Protein AF-A0A954B4Q4-F1 (afdb_monomer)

Nearest PDB structures (foldseek):
  7aqq-assembly1_f  TM=3.608E-01  e=3.117E+00  Arabidopsis thaliana

pLDDT: mean 84.15, std 13.6, range [45.09, 95.44]

Solvent-accessible surface area (backbone atoms only — not comparable to full-atom values): 3852 Å² total; per-residue (Å²): 136,84,82,81,79,79,80,77,71,59,64,62,69,46,50,60,48,49,51,51,52,52,50,51,51,54,51,50,55,50,37,50,53,49,35,51,54,42,47,72,69,71,48,53,72,68,57,34,50,52,51,35,52,52,46,45,54,52,49,53,49,53,61,70,75,98

Radius of gyration: 19.19 Å; Cα contacts (8 Å, |Δi|>4): 21; chains: 1; bounding box: 44×22×55 Å

Structure (mmCIF, N/CA/C/O backbone):
data_AF-A0A954B4Q4-F1
#
_entry.id   AF-A0A954B4Q4-F1
#
loop_
_atom_site.group_PDB
_atom_site.id
_atom_site.type_symbol
_atom_site.label_atom_id
_atom_site.label_alt_id
_atom_site.label_comp_id
_atom_site.label_asym_id
_atom_site.label_entity_id
_atom_site.label_seq_id
_atom_site.pdbx_PDB_ins_code
_atom_site.Cartn_x
_atom_site.Cartn_y
_atom_site.Cartn_z
_atom_site.occupancy
_atom_site.B_iso_or_equiv
_atom_site.auth_seq_id
_atom_site.auth_comp_id
_atom_site.auth_asym_id
_atom_site.auth_atom_id
_atom_site.pdbx_PDB_model_num
ATOM 1 N N . MET A 1 1 ? 33.817 14.938 -39.721 1.00 45.09 1 MET A N 1
ATOM 2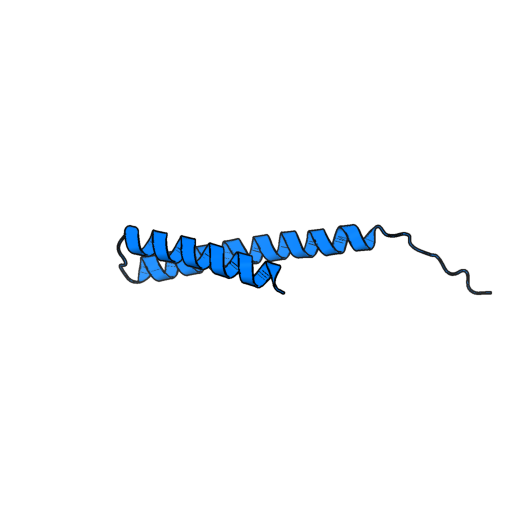 C CA . MET A 1 1 ? 33.364 13.530 -39.701 1.00 45.09 1 MET A CA 1
ATOM 3 C C . MET A 1 1 ? 33.135 13.120 -38.244 1.00 45.09 1 MET A C 1
ATOM 5 O O . MET A 1 1 ? 34.067 12.682 -37.582 1.00 45.09 1 MET A O 1
ATOM 9 N N . GLY A 1 2 ? 31.947 13.392 -37.692 1.00 52.91 2 GLY A N 1
ATOM 10 C CA . GLY A 1 2 ? 31.625 13.078 -36.294 1.00 52.91 2 GLY A CA 1
ATOM 11 C C . GLY A 1 2 ? 31.403 11.578 -36.137 1.00 52.91 2 GLY A C 1
ATOM 12 O O . GLY A 1 2 ? 30.511 11.018 -36.765 1.00 52.91 2 GLY A O 1
ATOM 13 N N . ARG A 1 3 ? 32.255 10.914 -35.355 1.00 59.25 3 ARG A N 1
ATOM 14 C CA . ARG A 1 3 ? 32.164 9.476 -35.094 1.00 59.25 3 ARG A CA 1
ATOM 15 C C . ARG A 1 3 ? 30.955 9.248 -34.177 1.00 59.25 3 ARG A C 1
ATOM 17 O O . ARG A 1 3 ? 31.024 9.558 -32.992 1.00 59.25 3 ARG A O 1
ATOM 24 N N . ILE A 1 4 ? 29.838 8.776 -34.732 1.00 62.34 4 ILE A N 1
ATOM 25 C CA . ILE A 1 4 ? 28.658 8.391 -33.950 1.00 62.34 4 ILE A CA 1
ATOM 26 C C . ILE A 1 4 ? 29.039 7.144 -33.145 1.00 62.34 4 ILE A C 1
ATOM 28 O O . ILE A 1 4 ? 29.175 6.055 -33.699 1.00 62.34 4 ILE A O 1
ATOM 32 N N . HIS A 1 5 ? 29.269 7.318 -31.843 1.00 62.66 5 HIS A N 1
ATOM 33 C CA . HIS A 1 5 ? 29.399 6.206 -30.908 1.00 62.66 5 HIS A CA 1
ATOM 34 C C . HIS A 1 5 ? 28.002 5.658 -30.628 1.00 62.66 5 HIS A C 1
ATOM 36 O O . HIS A 1 5 ? 27.227 6.232 -29.867 1.00 62.66 5 HIS A O 1
ATOM 42 N N . THR A 1 6 ? 27.668 4.544 -31.269 1.00 60.78 6 THR A N 1
ATOM 43 C CA . THR A 1 6 ? 26.487 3.756 -30.927 1.00 60.78 6 THR A CA 1
ATOM 44 C C . THR A 1 6 ? 26.764 3.034 -29.608 1.00 60.78 6 THR A C 1
ATOM 46 O O . THR A 1 6 ? 27.266 1.909 -29.601 1.00 60.78 6 THR A O 1
ATOM 49 N N . GLU A 1 7 ? 26.486 3.688 -28.475 1.00 62.69 7 GLU A N 1
ATOM 50 C CA . GLU A 1 7 ? 26.472 3.015 -27.174 1.00 62.69 7 GLU A CA 1
ATOM 51 C C . GLU A 1 7 ? 25.346 1.979 -27.163 1.00 62.69 7 GLU A C 1
ATOM 53 O O . GLU A 1 7 ? 24.151 2.269 -27.085 1.00 62.69 7 GLU A O 1
ATOM 58 N N . ARG A 1 8 ? 25.751 0.726 -27.335 1.00 57.81 8 ARG A N 1
ATOM 59 C CA . ARG A 1 8 ? 24.867 -0.406 -27.555 1.00 57.81 8 ARG A CA 1
ATOM 60 C C . ARG A 1 8 ? 24.195 -0.804 -26.237 1.00 57.81 8 ARG A C 1
ATOM 62 O O . ARG A 1 8 ? 24.786 -1.495 -25.420 1.00 57.81 8 ARG A O 1
ATOM 69 N N . HIS A 1 9 ? 22.939 -0.402 -26.059 1.00 55.22 9 HIS A N 1
ATOM 70 C CA . HIS A 1 9 ? 21.894 -1.164 -25.353 1.00 55.22 9 HIS A CA 1
ATOM 71 C C . HIS A 1 9 ? 22.135 -1.614 -23.889 1.00 55.22 9 HIS A C 1
ATOM 73 O O . HIS A 1 9 ? 21.397 -2.466 -23.398 1.00 55.22 9 HIS A O 1
ATOM 79 N N . VAL A 1 10 ? 23.081 -1.033 -23.142 1.00 57.28 10 VAL A N 1
ATOM 80 C CA . VAL A 1 10 ? 23.174 -1.243 -21.676 1.00 57.28 10 VAL A CA 1
ATOM 81 C C . VAL A 1 10 ? 22.158 -0.363 -20.935 1.00 57.28 10 VAL A C 1
ATOM 83 O O . VAL A 1 10 ? 21.529 -0.816 -19.981 1.00 57.28 10 VAL A O 1
ATOM 86 N N . ALA A 1 11 ? 21.897 0.849 -21.436 1.00 59.03 11 ALA A N 1
ATOM 87 C CA . ALA A 1 11 ? 20.940 1.797 -20.859 1.00 59.03 11 ALA A CA 1
ATOM 88 C C . A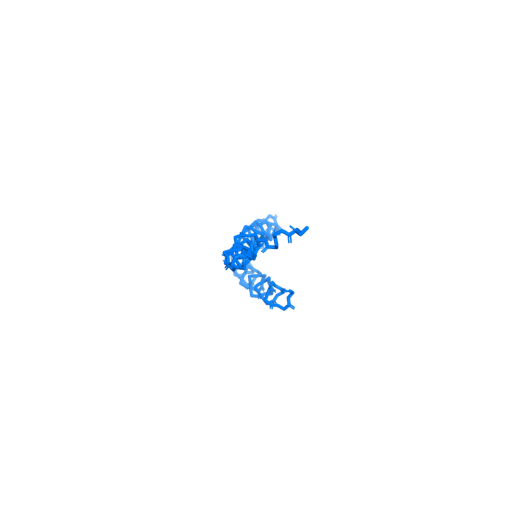LA A 1 11 ? 19.503 1.244 -20.743 1.00 59.03 11 ALA A C 1
ATOM 90 O O . ALA A 1 11 ? 18.816 1.505 -19.757 1.00 59.03 11 ALA A O 1
ATOM 91 N N . ALA A 1 12 ? 19.061 0.408 -21.691 1.00 60.00 12 ALA A N 1
ATOM 92 C CA . ALA A 1 12 ? 17.729 -0.204 -21.654 1.00 60.00 12 ALA A CA 1
ATOM 93 C C . ALA A 1 12 ? 17.554 -1.167 -20.460 1.00 60.00 12 ALA A C 1
ATOM 95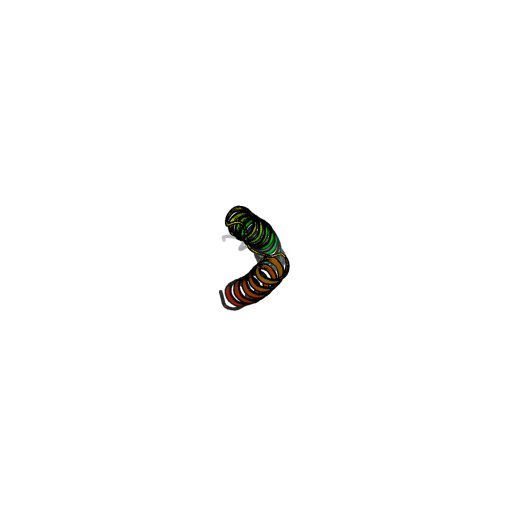 O O . ALA A 1 12 ? 16.520 -1.144 -19.793 1.00 60.00 12 ALA A O 1
ATOM 96 N N . ARG A 1 13 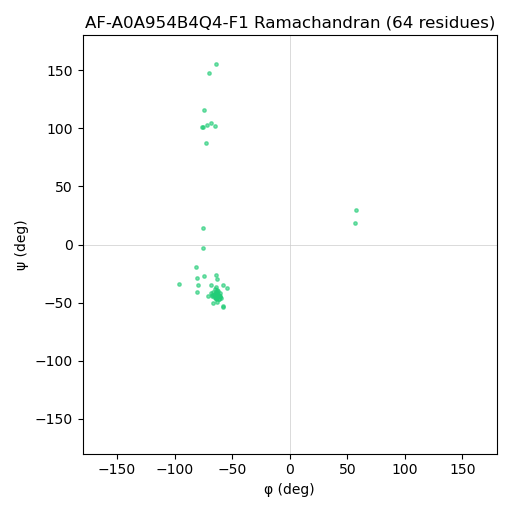? 18.599 -1.940 -20.113 1.00 65.81 13 ARG A N 1
ATOM 97 C CA . ARG A 1 13 ? 18.618 -2.797 -18.908 1.00 65.81 13 ARG A CA 1
ATOM 98 C C . ARG A 1 13 ? 18.827 -2.011 -17.608 1.00 65.81 13 ARG A C 1
ATOM 100 O O . ARG A 1 13 ? 18.816 -2.595 -16.530 1.00 65.81 13 ARG A O 1
ATOM 107 N N . ILE A 1 14 ? 19.031 -0.703 -17.670 1.00 76.50 14 ILE A N 1
ATOM 108 C CA . ILE A 1 14 ? 19.057 0.158 -16.483 1.00 76.50 14 ILE A CA 1
ATOM 109 C C . ILE A 1 14 ? 17.675 0.800 -16.298 1.00 76.50 14 ILE A C 1
ATOM 111 O O . ILE A 1 14 ? 17.209 0.917 -15.168 1.00 76.50 14 ILE A O 1
ATOM 115 N N . GLY A 1 15 ? 16.970 1.114 -17.392 1.00 81.50 15 GLY A N 1
ATOM 116 C CA . GLY A 1 15 ? 15.604 1.653 -17.372 1.00 81.50 15 GLY A CA 1
ATOM 117 C C . GLY A 1 15 ? 14.590 0.746 -16.664 1.00 81.50 15 GLY A C 1
ATOM 118 O O . GLY A 1 15 ? 13.953 1.180 -15.708 1.00 81.50 15 GLY A O 1
ATOM 119 N N . TRP A 1 16 ? 14.504 -0.532 -17.053 1.00 83.06 16 TRP A N 1
ATOM 120 C CA . TRP A 1 16 ? 13.586 -1.506 -16.428 1.00 83.06 16 TRP A CA 1
ATOM 121 C C . TRP A 1 16 ? 13.889 -1.775 -14.938 1.00 83.06 16 TRP A C 1
ATOM 123 O O . TRP A 1 16 ? 12.993 -2.040 -14.145 1.00 83.06 16 TRP A O 1
ATOM 133 N N . LEU A 1 17 ? 15.159 -1.652 -14.540 1.00 85.62 17 LEU A N 1
ATOM 134 C CA . LEU A 1 17 ? 15.658 -1.936 -13.202 1.00 85.62 17 LEU A CA 1
ATOM 135 C C . LEU A 1 17 ? 15.364 -0.738 -12.311 1.00 85.62 17 LEU A C 1
ATOM 137 O O . LEU A 1 17 ? 14.918 -0.910 -11.185 1.00 85.62 17 LEU A O 1
ATOM 141 N N . ARG A 1 18 ? 15.548 0.478 -12.837 1.00 86.44 18 ARG A N 1
ATOM 142 C CA . ARG A 1 18 ? 15.095 1.700 -12.175 1.00 86.44 18 ARG A CA 1
ATOM 143 C C . ARG A 1 18 ? 13.588 1.687 -11.955 1.00 86.44 18 ARG A C 1
ATOM 145 O O . ARG A 1 18 ? 13.172 1.992 -10.847 1.00 86.44 18 ARG A O 1
ATOM 152 N N . ALA A 1 19 ? 12.795 1.312 -12.959 1.00 87.25 19 ALA A N 1
ATOM 153 C CA . ALA A 1 19 ? 11.343 1.204 -12.814 1.00 87.25 19 ALA A CA 1
ATOM 154 C C . ALA A 1 19 ? 10.955 0.166 -11.746 1.00 87.25 19 ALA A C 1
ATOM 156 O O . ALA A 1 19 ? 10.156 0.467 -10.867 1.00 87.25 19 ALA A O 1
ATOM 157 N N . ALA A 1 20 ? 11.591 -1.010 -11.750 1.00 86.69 20 ALA A N 1
ATOM 158 C CA . ALA A 1 20 ? 11.338 -2.049 -10.753 1.00 86.69 20 ALA A CA 1
ATOM 159 C C . ALA A 1 20 ? 11.737 -1.628 -9.326 1.00 86.69 20 ALA A C 1
ATOM 161 O O . ALA A 1 20 ? 10.991 -1.875 -8.384 1.00 86.69 20 ALA A O 1
ATOM 162 N N . VAL A 1 21 ? 12.895 -0.983 -9.150 1.00 89.88 21 VAL A N 1
ATOM 163 C CA . VAL A 1 21 ? 13.386 -0.549 -7.830 1.00 89.88 21 VAL A CA 1
ATOM 164 C C . VAL A 1 21 ? 12.569 0.619 -7.284 1.00 89.88 21 VAL A C 1
ATOM 166 O O . VAL A 1 21 ? 12.201 0.595 -6.113 1.00 89.88 21 VAL A O 1
ATOM 169 N N . LEU A 1 22 ? 12.259 1.619 -8.115 1.00 87.94 22 LEU A N 1
ATOM 170 C CA . LEU A 1 22 ? 11.406 2.743 -7.718 1.00 87.94 22 LEU A CA 1
ATOM 171 C C . LEU A 1 22 ? 9.984 2.260 -7.413 1.00 87.94 22 LEU A C 1
ATOM 173 O O . LEU A 1 22 ? 9.445 2.600 -6.368 1.00 87.94 22 LEU A O 1
ATOM 177 N N . GLY A 1 23 ? 9.427 1.375 -8.244 1.00 88.69 23 GLY A N 1
ATOM 178 C CA . GLY A 1 23 ? 8.123 0.763 -7.988 1.00 88.69 23 GLY A CA 1
ATOM 179 C C . GLY A 1 23 ? 8.095 -0.054 -6.693 1.00 88.69 23 GLY A C 1
ATOM 180 O O . GLY A 1 23 ? 7.168 0.078 -5.900 1.00 88.69 23 GLY A O 1
ATOM 181 N N . ALA A 1 24 ? 9.133 -0.850 -6.417 1.00 90.50 24 ALA A N 1
ATOM 182 C CA . ALA A 1 24 ? 9.232 -1.594 -5.161 1.00 90.50 24 ALA A CA 1
ATOM 183 C C . ALA A 1 24 ? 9.345 -0.664 -3.942 1.00 90.50 24 ALA A C 1
ATOM 185 O O . ALA A 1 24 ? 8.673 -0.888 -2.935 1.00 90.50 24 ALA A O 1
ATOM 186 N N . ASN A 1 25 ? 10.161 0.390 -4.037 1.00 92.44 25 ASN A N 1
ATOM 187 C CA . ASN A 1 25 ? 10.296 1.404 -2.993 1.00 92.44 25 ASN A CA 1
ATOM 188 C C . ASN A 1 25 ? 8.947 2.064 -2.686 1.00 92.44 25 ASN A C 1
ATOM 190 O O . ASN A 1 25 ? 8.489 2.063 -1.542 1.00 92.44 25 ASN A O 1
ATOM 194 N N . ASP A 1 26 ? 8.291 2.572 -3.723 1.00 88.94 26 ASP A N 1
ATOM 195 C CA . ASP A 1 26 ? 7.044 3.311 -3.581 1.00 88.94 26 ASP A CA 1
ATOM 196 C C . ASP A 1 26 ? 5.913 2.382 -3.122 1.00 88.94 26 ASP A C 1
ATOM 198 O O . ASP A 1 26 ? 5.089 2.768 -2.291 1.00 88.94 26 ASP A O 1
ATOM 202 N N . GLY A 1 27 ? 5.910 1.125 -3.575 1.00 88.62 27 GLY A N 1
ATOM 203 C CA . GLY A 1 27 ? 4.929 0.114 -3.188 1.00 88.62 27 GLY A CA 1
ATOM 204 C C . GLY A 1 27 ? 5.014 -0.263 -1.708 1.00 88.62 27 GLY A C 1
ATOM 205 O O . GLY A 1 27 ? 3.984 -0.327 -1.032 1.00 88.62 27 GLY A O 1
ATOM 206 N N . ILE A 1 28 ? 6.225 -0.458 -1.172 1.00 91.62 28 ILE A N 1
ATOM 207 C CA . ILE A 1 28 ? 6.426 -0.788 0.249 1.00 91.62 28 ILE A CA 1
ATOM 208 C C . ILE A 1 28 ? 6.022 0.389 1.135 1.00 91.62 28 ILE A C 1
ATOM 210 O O . ILE A 1 28 ? 5.243 0.210 2.072 1.00 91.62 28 ILE A O 1
ATOM 214 N N . VAL A 1 29 ? 6.516 1.594 0.832 1.00 93.06 29 VAL A N 1
ATOM 215 C CA . VAL A 1 29 ? 6.237 2.789 1.641 1.00 93.06 29 VAL A CA 1
ATOM 216 C C . VAL A 1 29 ? 4.743 3.103 1.645 1.00 93.06 29 VAL A C 1
ATOM 218 O O . VAL A 1 29 ? 4.172 3.361 2.707 1.00 93.06 29 VAL A O 1
ATOM 221 N N . SER A 1 30 ? 4.085 3.018 0.488 1.00 91.00 30 SER A N 1
ATOM 222 C CA . SER A 1 30 ? 2.654 3.315 0.365 1.00 91.00 30 SER A CA 1
ATOM 223 C C . SER A 1 30 ? 1.791 2.284 1.093 1.00 91.00 30 SER A C 1
ATOM 225 O O . SER A 1 30 ? 0.880 2.656 1.831 1.00 91.00 30 SER A O 1
ATOM 227 N N . THR A 1 31 ? 2.104 0.989 0.956 1.00 92.88 31 THR A N 1
ATOM 228 C CA . THR A 1 31 ? 1.346 -0.085 1.622 1.00 92.88 31 THR A CA 1
ATOM 229 C C . THR A 1 31 ? 1.541 -0.047 3.137 1.00 92.88 31 THR A C 1
ATOM 231 O O . THR A 1 31 ? 0.574 -0.178 3.885 1.00 92.88 31 THR A O 1
ATOM 234 N N . ALA A 1 32 ? 2.769 0.193 3.608 1.00 93.56 32 ALA A N 1
ATOM 235 C CA . ALA A 1 32 ? 3.053 0.323 5.034 1.00 93.56 32 ALA A CA 1
ATOM 236 C C . ALA A 1 32 ? 2.340 1.541 5.638 1.00 93.56 32 ALA A C 1
ATOM 238 O O . ALA A 1 32 ? 1.688 1.413 6.670 1.00 93.56 32 ALA A O 1
ATOM 239 N N . SER A 1 33 ? 2.395 2.697 4.968 1.00 94.25 33 SER A N 1
ATOM 240 C CA . SER A 1 33 ? 1.714 3.920 5.417 1.00 94.25 33 SER A CA 1
ATOM 241 C C . SER A 1 33 ? 0.195 3.742 5.470 1.00 94.25 33 SER A C 1
ATOM 243 O O . SER A 1 33 ? -0.440 4.171 6.432 1.00 94.25 33 SER A O 1
ATOM 245 N N . LEU A 1 34 ? -0.387 3.055 4.481 1.00 94.25 34 LEU A N 1
ATOM 246 C CA . LEU A 1 34 ? -1.809 2.714 4.463 1.00 94.25 34 LEU A CA 1
ATOM 247 C C . LEU A 1 34 ? -2.179 1.789 5.627 1.00 94.25 34 LEU A C 1
ATOM 249 O O . LEU A 1 34 ? -3.123 2.081 6.356 1.00 94.25 34 LEU A O 1
ATOM 253 N N . ILE A 1 35 ? -1.428 0.704 5.838 1.00 94.12 35 ILE A N 1
ATOM 254 C CA . ILE A 1 35 ? -1.672 -0.242 6.938 1.00 94.12 35 ILE A CA 1
ATOM 255 C C . ILE A 1 35 ? -1.563 0.465 8.292 1.00 94.12 35 ILE A C 1
ATOM 257 O O . ILE A 1 35 ? -2.429 0.276 9.143 1.00 94.12 35 ILE A O 1
ATOM 261 N N . ILE A 1 36 ? -0.543 1.308 8.480 1.00 94.56 36 IL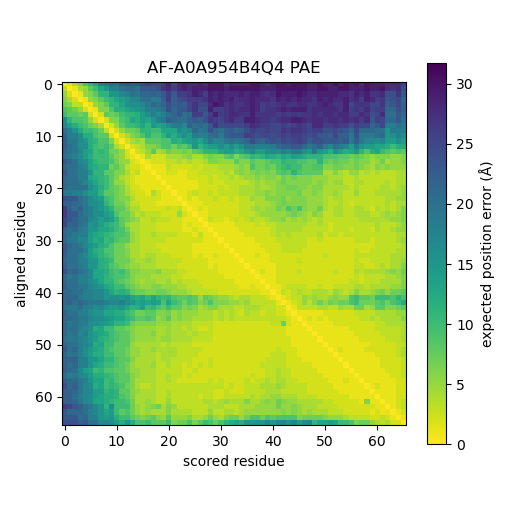E A N 1
ATOM 262 C CA . ILE A 1 36 ? -0.361 2.106 9.698 1.00 94.56 36 ILE A CA 1
ATOM 263 C C . ILE A 1 36 ? -1.544 3.061 9.897 1.00 94.56 36 ILE A C 1
ATOM 265 O O . ILE A 1 36 ? -2.072 3.139 11.002 1.00 94.56 36 ILE A O 1
ATOM 269 N N . GLY A 1 37 ? -2.001 3.747 8.846 1.00 94.81 37 GLY A N 1
ATOM 270 C CA . GLY A 1 37 ? -3.153 4.650 8.916 1.00 94.81 37 GLY A CA 1
ATOM 271 C C . GLY A 1 37 ? -4.456 3.933 9.276 1.00 94.81 37 GLY A C 1
ATOM 272 O O . GLY A 1 37 ? -5.202 4.393 10.139 1.00 94.81 37 GLY A O 1
ATOM 273 N N . VAL A 1 38 ? -4.707 2.768 8.675 1.00 93.81 38 VAL A N 1
ATOM 274 C CA . VAL A 1 38 ? -5.883 1.938 8.985 1.00 93.81 38 VAL A CA 1
ATOM 275 C C . VAL A 1 38 ? -5.796 1.383 10.409 1.00 93.81 38 VAL A C 1
ATOM 277 O O . VAL A 1 38 ? -6.789 1.396 11.133 1.00 93.81 38 VAL A O 1
ATOM 280 N N . ALA A 1 39 ? -4.613 0.953 10.852 1.00 92.50 39 ALA A N 1
ATOM 281 C CA . ALA A 1 39 ? -4.397 0.497 12.223 1.00 92.50 39 ALA A CA 1
ATOM 282 C C . ALA A 1 39 ? -4.599 1.627 13.250 1.00 92.50 39 ALA A C 1
ATOM 284 O O . ALA A 1 39 ? -5.235 1.414 14.281 1.00 92.50 39 ALA A O 1
ATOM 285 N N . ALA A 1 40 ? -4.125 2.840 12.951 1.00 93.75 40 ALA A N 1
ATOM 286 C CA . ALA A 1 40 ? -4.314 4.019 13.795 1.00 93.75 40 ALA A CA 1
ATOM 287 C C . ALA A 1 40 ? -5.793 4.425 13.930 1.00 93.75 40 ALA A C 1
ATOM 289 O O . ALA A 1 40 ? -6.191 4.969 14.957 1.00 93.75 40 ALA A O 1
ATOM 290 N N . ALA A 1 41 ? -6.633 4.097 12.943 1.00 93.00 41 ALA A N 1
ATOM 291 C CA . ALA A 1 41 ? -8.079 4.317 12.987 1.00 93.00 41 ALA A CA 1
ATOM 292 C C . ALA A 1 41 ? -8.840 3.315 13.887 1.00 93.00 41 ALA A C 1
ATOM 294 O O . ALA A 1 41 ? -10.063 3.224 13.804 1.00 93.00 41 ALA A O 1
ATOM 295 N N . SER A 1 42 ? -8.145 2.563 14.752 1.00 86.62 42 SER A N 1
ATOM 296 C CA . SER A 1 42 ? -8.723 1.515 15.616 1.00 86.62 42 SER A CA 1
ATOM 297 C C . SER A 1 42 ? -9.457 0.411 14.840 1.00 86.62 42 SER A C 1
ATOM 299 O O . SER A 1 42 ? -10.409 -0.191 15.337 1.00 86.62 42 SER A O 1
ATOM 301 N N . ALA A 1 43 ? -9.031 0.143 13.603 1.00 88.19 43 ALA A N 1
ATOM 302 C CA . ALA A 1 43 ? -9.627 -0.890 12.772 1.00 88.19 43 ALA A CA 1
ATOM 303 C C . ALA A 1 43 ? -9.293 -2.296 13.302 1.00 88.19 43 ALA A C 1
ATOM 305 O O . ALA A 1 43 ? -8.208 -2.556 13.821 1.00 88.19 43 ALA A O 1
ATOM 306 N N . THR A 1 44 ? -10.217 -3.241 13.126 1.00 93.12 44 THR A N 1
ATOM 307 C CA . THR A 1 44 ? -9.968 -4.653 13.457 1.00 93.12 44 THR A CA 1
ATOM 308 C C . THR A 1 44 ? -8.854 -5.248 12.586 1.00 93.12 44 THR A C 1
ATOM 310 O O . THR A 1 44 ? -8.639 -4.822 11.446 1.00 93.12 44 THR A O 1
ATOM 313 N N . THR A 1 45 ? -8.182 -6.296 13.068 1.00 91.75 45 THR A N 1
ATOM 314 C CA . THR A 1 45 ? -7.131 -7.000 12.308 1.00 91.75 45 THR A CA 1
ATOM 315 C C . THR A 1 45 ? -7.620 -7.481 10.939 1.00 91.75 45 THR A C 1
ATOM 317 O O . THR A 1 45 ? -6.891 -7.375 9.956 1.00 91.75 45 THR A O 1
ATOM 320 N N . GLY A 1 46 ? -8.875 -7.939 10.846 1.00 93.88 46 GLY A N 1
ATOM 321 C CA . GLY A 1 46 ? -9.486 -8.340 9.577 1.00 93.88 46 GLY A CA 1
ATOM 322 C C . GLY A 1 46 ? -9.577 -7.185 8.576 1.00 93.88 46 GLY A C 1
ATOM 323 O O . GLY A 1 46 ? -9.159 -7.331 7.431 1.00 93.88 46 GLY A O 1
ATOM 324 N N . SER A 1 47 ? -10.040 -6.010 9.012 1.00 92.12 47 SER A N 1
ATOM 325 C CA . SER A 1 47 ? -10.088 -4.814 8.156 1.00 92.12 47 SER A CA 1
ATOM 326 C C . SER A 1 47 ? -8.704 -4.322 7.727 1.00 92.12 47 SER A C 1
ATOM 328 O O . SER A 1 47 ? -8.547 -3.90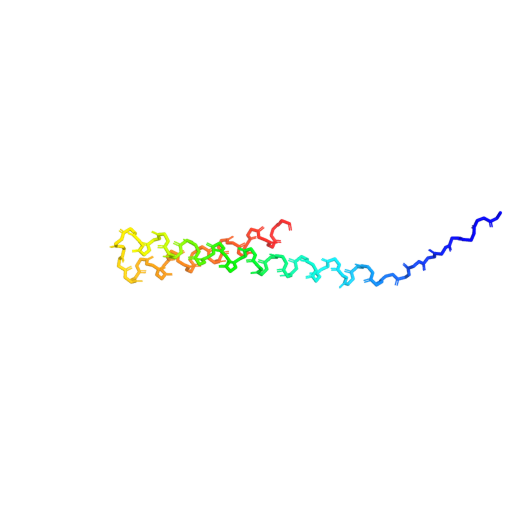3 6.584 1.00 92.12 47 SER A O 1
ATOM 330 N N . ILE A 1 48 ? -7.694 -4.420 8.599 1.00 94.19 48 ILE A N 1
ATOM 331 C CA . ILE A 1 48 ? -6.310 -4.056 8.259 1.00 94.19 48 ILE A CA 1
ATOM 332 C C . ILE A 1 48 ? -5.772 -4.975 7.155 1.00 94.19 48 ILE A C 1
ATOM 334 O O . ILE A 1 48 ? -5.189 -4.492 6.186 1.00 94.19 48 ILE A O 1
ATOM 338 N N . LEU A 1 49 ? -6.003 -6.288 7.265 1.00 94.88 49 LEU A N 1
ATOM 339 C CA . LEU A 1 49 ? -5.572 -7.262 6.257 1.00 94.88 49 LEU A CA 1
ATOM 340 C C . LEU A 1 49 ? -6.261 -7.037 4.911 1.00 94.88 49 LEU A C 1
ATOM 342 O O . LEU A 1 49 ? -5.592 -7.017 3.881 1.00 94.88 49 LEU A O 1
ATOM 346 N N . VAL A 1 50 ? -7.579 -6.826 4.914 1.00 95.44 50 VAL A N 1
ATOM 347 C CA . VAL A 1 50 ? -8.335 -6.554 3.683 1.00 95.44 50 VAL A CA 1
ATOM 348 C C . VAL A 1 50 ? -7.840 -5.269 3.020 1.00 95.44 50 VAL A C 1
ATOM 350 O O . VAL A 1 50 ? -7.561 -5.278 1.823 1.00 95.44 50 VAL A O 1
ATOM 353 N N . ALA A 1 51 ? -7.670 -4.185 3.783 1.00 93.75 51 ALA A N 1
ATOM 354 C CA . ALA A 1 51 ? -7.183 -2.913 3.257 1.00 93.75 51 ALA A CA 1
ATOM 355 C C . ALA A 1 51 ? -5.743 -3.015 2.725 1.00 93.75 51 ALA A C 1
ATOM 357 O O . ALA A 1 51 ? -5.449 -2.498 1.649 1.00 93.75 51 ALA A O 1
ATOM 358 N N . GLY A 1 52 ? -4.862 -3.723 3.438 1.00 93.94 52 GLY A N 1
ATOM 359 C CA . GLY A 1 52 ? -3.480 -3.948 3.019 1.00 93.94 52 GLY A CA 1
ATOM 360 C C . GLY A 1 52 ? -3.377 -4.762 1.727 1.00 93.94 52 GLY A C 1
ATOM 361 O O . GLY A 1 52 ? -2.670 -4.358 0.807 1.00 93.94 52 GLY A O 1
ATOM 362 N N . VAL A 1 53 ? -4.116 -5.873 1.618 1.00 95.25 53 VAL A N 1
ATOM 363 C CA . VAL A 1 53 ? -4.120 -6.713 0.405 1.00 95.25 53 VAL A CA 1
ATOM 364 C C . VAL A 1 53 ? -4.753 -5.973 -0.773 1.00 95.25 53 VAL A C 1
ATOM 366 O O . VAL A 1 53 ? -4.189 -5.978 -1.865 1.00 95.25 53 VAL A O 1
ATOM 369 N N . ALA A 1 54 ? -5.883 -5.292 -0.561 1.00 95.00 54 ALA A N 1
ATOM 370 C CA . ALA A 1 54 ? -6.525 -4.494 -1.603 1.00 95.00 54 ALA A CA 1
ATOM 371 C C . ALA A 1 54 ? -5.607 -3.364 -2.099 1.00 95.00 54 ALA A C 1
ATOM 373 O O . ALA A 1 54 ? -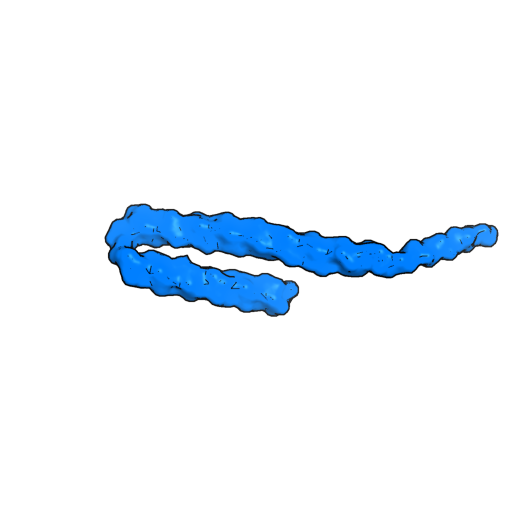5.462 -3.181 -3.307 1.00 95.00 54 ALA A O 1
ATOM 374 N N . GLY A 1 55 ? -4.944 -2.651 -1.181 1.00 93.00 55 GLY A N 1
ATOM 375 C CA . GLY A 1 55 ? -3.987 -1.593 -1.504 1.00 93.00 55 GLY A CA 1
ATOM 376 C C . GLY A 1 55 ? -2.764 -2.106 -2.264 1.00 93.00 55 GLY A C 1
ATOM 377 O O . GLY A 1 55 ? -2.355 -1.487 -3.243 1.00 93.00 55 GLY A O 1
ATOM 378 N N . LEU A 1 56 ? -2.226 -3.267 -1.878 1.00 93.25 56 LEU A N 1
ATOM 379 C CA . LEU A 1 56 ? -1.103 -3.900 -2.572 1.00 93.25 56 LEU A CA 1
ATOM 380 C C . LEU A 1 56 ? -1.473 -4.297 -4.006 1.00 93.25 56 LEU A C 1
ATOM 382 O O . LEU A 1 56 ? -0.723 -4.006 -4.935 1.00 93.25 56 LEU A O 1
ATOM 386 N N . VAL A 1 57 ? -2.636 -4.927 -4.202 1.00 94.31 57 VAL A N 1
ATOM 387 C CA . VAL A 1 57 ? -3.105 -5.336 -5.536 1.00 94.31 57 VAL A CA 1
ATOM 388 C C . VAL A 1 57 ? -3.391 -4.116 -6.413 1.00 94.31 57 VAL A C 1
ATOM 390 O O . VAL A 1 57 ? -2.956 -4.076 -7.564 1.00 94.31 57 VAL A O 1
ATOM 393 N N . ALA A 1 58 ? -4.073 -3.102 -5.873 1.0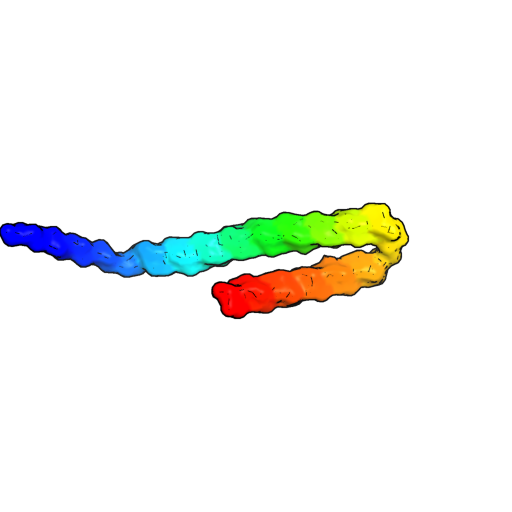0 92.50 58 ALA A N 1
ATOM 394 C CA . ALA A 1 58 ? -4.352 -1.862 -6.592 1.00 92.50 58 ALA A CA 1
ATOM 395 C C . ALA A 1 58 ? -3.060 -1.117 -6.975 1.00 92.50 58 ALA A C 1
ATOM 397 O O . ALA A 1 58 ? -2.921 -0.673 -8.115 1.00 92.50 58 ALA A O 1
ATOM 398 N N . GLY A 1 59 ? -2.093 -1.032 -6.055 1.00 90.38 59 GLY A N 1
ATOM 399 C CA . GLY A 1 59 ? -0.795 -0.402 -6.294 1.00 90.38 59 GLY A CA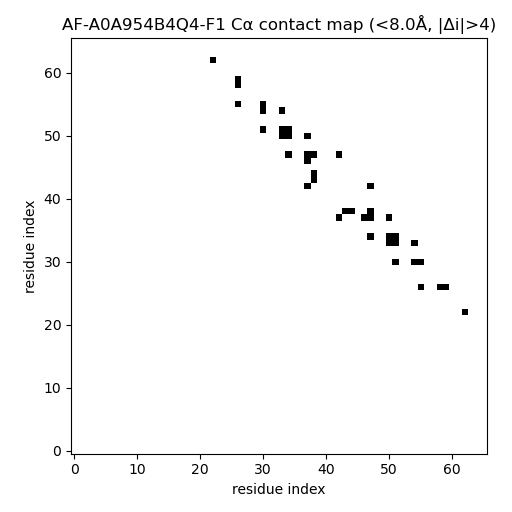 1
ATOM 400 C C . GLY A 1 59 ? 0.023 -1.128 -7.361 1.00 90.38 59 GLY A C 1
ATOM 401 O O . GLY A 1 59 ? 0.514 -0.493 -8.293 1.00 90.38 59 GLY A O 1
ATOM 402 N N . ALA A 1 60 ? 0.099 -2.460 -7.287 1.00 91.00 60 ALA A N 1
ATOM 403 C CA . ALA A 1 60 ? 0.786 -3.271 -8.290 1.00 91.00 60 ALA A CA 1
ATOM 404 C C . ALA A 1 60 ? 0.161 -3.114 -9.687 1.00 91.00 60 ALA A C 1
ATOM 406 O O . ALA A 1 60 ? 0.885 -2.963 -10.670 1.00 91.00 60 ALA A O 1
ATOM 407 N N . MET A 1 61 ? -1.174 -3.091 -9.779 1.00 92.69 61 MET A N 1
ATOM 408 C CA . MET A 1 61 ? -1.874 -2.862 -11.048 1.00 92.69 61 MET A CA 1
ATOM 409 C C . MET A 1 61 ? -1.621 -1.460 -11.608 1.00 92.69 61 MET A C 1
ATOM 411 O O . MET A 1 61 ? -1.358 -1.327 -12.800 1.00 92.69 61 MET A O 1
ATOM 415 N N . SER A 1 62 ? -1.635 -0.421 -10.768 1.00 89.06 62 SER A N 1
ATOM 416 C CA . SER A 1 62 ? -1.340 0.948 -11.209 1.00 89.06 62 SER A CA 1
ATOM 417 C C . SER A 1 62 ? 0.088 1.100 -11.737 1.00 89.06 62 SER A C 1
ATOM 419 O O . SER A 1 62 ? 0.291 1.818 -12.710 1.00 89.06 62 SER A O 1
ATOM 421 N N . MET A 1 63 ? 1.070 0.443 -11.113 1.00 89.06 63 MET A N 1
ATOM 422 C CA . MET A 1 63 ? 2.473 0.491 -11.548 1.00 89.06 63 MET A CA 1
ATOM 423 C C . MET A 1 63 ? 2.733 -0.331 -12.811 1.00 89.06 63 MET A C 1
ATOM 425 O O . MET A 1 63 ? 3.660 -0.026 -13.549 1.00 89.06 63 MET A O 1
ATOM 429 N N . ALA A 1 64 ? 1.937 -1.376 -13.055 1.00 83.88 64 ALA A N 1
ATOM 430 C CA . ALA A 1 64 ? 2.022 -2.178 -14.273 1.00 83.88 64 ALA A CA 1
ATOM 431 C C . ALA A 1 64 ? 1.304 -1.528 -15.468 1.00 83.88 64 ALA A C 1
ATOM 433 O O . ALA A 1 64 ? 1.675 -1.780 -16.612 1.00 83.88 64 ALA A O 1
ATOM 434 N N . ALA A 1 65 ? 0.259 -0.737 -15.209 1.00 84.31 65 ALA A N 1
ATOM 435 C CA . ALA A 1 65 ? -0.488 -0.013 -16.235 1.00 84.31 65 ALA A CA 1
ATOM 436 C C . ALA A 1 65 ? 0.179 1.308 -16.667 1.00 84.31 65 ALA A C 1
ATOM 438 O O . ALA A 1 65 ? -0.178 1.836 -17.722 1.00 84.31 65 ALA A O 1
ATOM 439 N N . GLY A 1 66 ? 1.078 1.848 -15.837 1.00 70.19 66 GLY A N 1
ATOM 440 C CA . GLY A 1 66 ? 1.781 3.120 -16.042 1.00 70.19 66 GLY A CA 1
ATOM 441 C C . GLY A 1 66 ? 3.132 2.999 -16.732 1.00 70.19 66 GLY A C 1
ATOM 442 O O . GLY A 1 66 ? 3.765 1.925 -16.643 1.00 70.19 66 GLY A O 1
#

Mean predicted aligned error: 8.68 Å

Secondary structure (DSSP, 8-state):
--------STTHHHHHHHHHHHHHHHHHHHHHHHHHHHHHTT--HHHHHHHHHHHHHHHHHHHHH-

Foldseek 3Di:
DDDPPPPPDPVVVVVVVVLVVVLVVCLVVVLVVQLVVCVVVVHDPVVSVVRSVVSNVVSVVVSVVD

Sequence (66 aa):
MGRIHTERHVAARIGWLRAAVLGANDGIVSTASLIIGVAAASATTGSILVAGVAGLVAGAMSMAAG